Protein AF-A0A925YUE5-F1 (afdb_monomer_lite)

Sequence (124 aa):
MKSFARLALMLALGCSANAAETRTLAGTVTNTTHEATAPVTLELVFGDDDKITGWITIEKPLTPGRWPITGTRKGAWCEVRYQPTPETQVQFHGALSATEFRGTYVFGGKGELVQYGRFQTKVR

Foldseek 3Di:
DDDDDDDPDDDPPDPPPVPFDWFKWWDWDADQVNPDIWIKIDIWTQDPPQKTWGWMATDPPPDTDIFIKIWGDDPQWIKIKTDPDPFKIKIFTAGHDPFKGWGKMWIGGDPDDIGMDIDMITTD

Secondary structure (DSSP, 8-state):
--------------------EEEEEEEEEE-TTSS-EEEEEEEEEE-STTEEEEEEEE-TTS--EEEEEEEEEETTEEEEEEEEETTEEEEEEEEE-SSEEEEEEEEEETTSPPEEEEEEEEE-

Radius of gyration: 21.38 Å; chains: 1; bounding box: 57×45×70 Å

Structure (mmCIF, N/CA/C/O backbone):
data_AF-A0A925YUE5-F1
#
_entry.id   AF-A0A925YUE5-F1
#
loop_
_atom_site.group_PDB
_atom_site.id
_atom_site.type_symbol
_atom_site.label_atom_id
_atom_site.label_alt_id
_atom_site.label_comp_id
_atom_site.label_asym_id
_atom_site.label_entity_id
_atom_site.label_seq_id
_atom_site.pdbx_PDB_ins_code
_atom_site.Cartn_x
_atom_site.Cartn_y
_atom_site.Cartn_z
_atom_site.occupancy
_atom_site.B_iso_or_equiv
_atom_site.auth_seq_id
_atom_site.auth_comp_id
_atom_site.auth_asym_id
_atom_site.auth_atom_id
_atom_site.pdbx_PDB_model_num
ATOM 1 N N . MET A 1 1 ? 39.714 36.096 -48.394 1.00 39.38 1 MET A N 1
ATOM 2 C CA . MET A 1 1 ? 38.844 35.031 -48.940 1.00 39.38 1 MET A CA 1
ATOM 3 C C . MET A 1 1 ? 38.839 33.851 -47.975 1.00 39.38 1 MET A C 1
ATOM 5 O O . MET A 1 1 ? 39.912 33.341 -47.710 1.00 39.38 1 MET A O 1
ATOM 9 N N . LYS A 1 2 ? 37.639 33.458 -47.507 1.00 39.66 2 LYS A N 1
ATOM 10 C CA . LYS A 1 2 ? 37.254 32.162 -46.890 1.00 39.66 2 LYS A CA 1
ATOM 11 C C . LYS A 1 2 ? 37.940 31.828 -45.544 1.00 39.66 2 LYS A C 1
ATOM 13 O O . LYS A 1 2 ? 39.068 31.373 -45.517 1.00 39.66 2 LYS A O 1
ATOM 18 N N . SER A 1 3 ? 37.376 32.223 -44.397 1.00 41.97 3 SER A N 1
ATOM 19 C CA . SER A 1 3 ? 36.241 31.592 -43.686 1.00 41.97 3 SER A CA 1
ATOM 20 C C . SER A 1 3 ? 36.551 30.152 -43.245 1.00 41.97 3 SER A C 1
ATOM 22 O O . SER A 1 3 ? 36.361 29.217 -44.014 1.00 41.97 3 SER A O 1
ATOM 24 N N . PHE A 1 4 ? 37.014 29.990 -42.001 1.00 42.66 4 PHE A N 1
ATOM 25 C CA . PHE A 1 4 ? 36.977 28.719 -41.273 1.00 42.66 4 PHE A CA 1
ATOM 26 C C . PHE A 1 4 ? 35.847 28.804 -40.252 1.00 42.66 4 PHE A C 1
ATOM 28 O O . PHE A 1 4 ? 36.015 29.265 -39.126 1.00 42.66 4 PHE A O 1
ATOM 35 N N . ALA A 1 5 ? 34.660 28.422 -40.706 1.00 47.25 5 ALA A N 1
ATOM 36 C CA . ALA A 1 5 ? 33.495 28.230 -39.871 1.00 47.25 5 ALA A CA 1
ATOM 37 C C . ALA A 1 5 ? 33.306 26.728 -39.622 1.00 47.25 5 ALA A C 1
ATOM 39 O O . ALA A 1 5 ? 33.361 25.943 -40.563 1.00 47.25 5 ALA A O 1
ATOM 40 N N . ARG A 1 6 ? 32.956 26.405 -38.371 1.00 47.56 6 ARG A N 1
ATOM 41 C CA . ARG A 1 6 ? 32.170 25.237 -37.934 1.00 47.56 6 ARG A CA 1
ATOM 42 C C . ARG A 1 6 ? 32.861 23.871 -37.960 1.00 47.56 6 ARG A C 1
ATOM 44 O O . ARG A 1 6 ? 32.918 23.237 -39.002 1.00 47.56 6 ARG A O 1
ATOM 51 N N . LEU A 1 7 ? 33.148 23.344 -36.764 1.00 40.50 7 LEU A N 1
ATOM 52 C CA . LEU A 1 7 ? 32.557 22.069 -36.333 1.00 40.50 7 LEU A CA 1
ATOM 53 C C . LEU A 1 7 ? 32.656 21.886 -34.804 1.00 40.50 7 LEU A C 1
ATOM 55 O O . LEU A 1 7 ? 33.452 21.109 -34.296 1.00 40.50 7 LEU A O 1
ATOM 59 N N . ALA A 1 8 ? 31.829 22.614 -34.051 1.00 50.25 8 ALA A N 1
ATOM 60 C CA . ALA A 1 8 ? 31.478 22.213 -32.691 1.00 50.25 8 ALA A CA 1
ATOM 61 C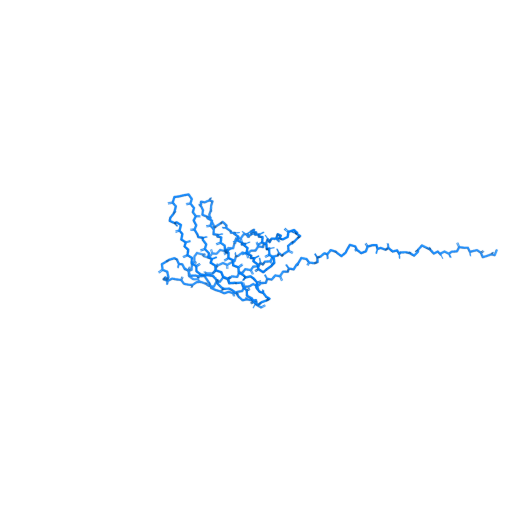 C . ALA A 1 8 ? 30.269 21.275 -32.806 1.00 50.25 8 ALA A C 1
ATOM 63 O O . ALA A 1 8 ? 29.126 21.729 -32.787 1.00 50.25 8 ALA A O 1
ATOM 64 N N . LEU A 1 9 ? 30.521 19.985 -33.040 1.00 42.59 9 LEU A N 1
ATOM 65 C CA . LEU A 1 9 ? 29.472 18.970 -33.075 1.00 42.59 9 LEU A CA 1
ATOM 66 C C . LEU A 1 9 ? 29.415 18.257 -31.723 1.00 42.59 9 LEU A C 1
ATOM 68 O O . LEU A 1 9 ? 30.231 17.398 -31.409 1.00 42.59 9 LEU A O 1
ATOM 72 N N . MET A 1 10 ? 28.442 18.709 -30.935 1.00 46.91 10 MET A N 1
ATOM 73 C CA . MET A 1 10 ? 27.626 17.946 -29.994 1.00 46.91 10 MET A CA 1
ATOM 74 C C . MET A 1 10 ? 27.939 16.442 -29.893 1.00 46.91 10 MET A C 1
ATOM 76 O O . MET A 1 10 ? 27.552 15.667 -30.762 1.00 46.91 10 MET A O 1
ATOM 80 N N . LEU A 1 11 ? 28.447 16.016 -28.737 1.00 39.81 11 LEU A N 1
ATOM 81 C CA . LEU A 1 11 ? 27.898 14.839 -28.068 1.00 39.81 11 LEU A CA 1
ATOM 82 C C . LEU A 1 11 ? 27.421 15.285 -26.688 1.00 39.81 11 LEU A C 1
ATOM 84 O O . LEU A 1 11 ? 28.158 15.285 -25.706 1.00 39.81 11 LEU A O 1
ATOM 88 N N . ALA A 1 12 ? 26.161 15.717 -26.653 1.00 45.38 12 ALA A N 1
ATOM 89 C CA . ALA A 1 12 ? 25.385 15.718 -25.432 1.00 45.38 12 ALA A CA 1
ATOM 90 C C . ALA A 1 12 ? 25.324 14.261 -24.957 1.00 45.38 12 ALA A C 1
ATOM 92 O O . ALA A 1 12 ? 24.630 13.436 -25.550 1.00 45.38 12 ALA A O 1
ATOM 93 N N . LEU A 1 13 ? 26.115 13.938 -23.935 1.00 46.88 13 LEU A N 1
ATOM 94 C CA . LEU A 1 13 ? 25.927 12.731 -23.147 1.00 46.88 13 LEU A CA 1
ATOM 95 C C . LEU A 1 13 ? 24.490 12.781 -22.641 1.00 46.88 13 LEU A C 1
ATOM 97 O O . LEU A 1 13 ? 24.133 13.635 -21.830 1.00 46.88 13 LEU A O 1
ATOM 101 N N . GLY A 1 14 ? 23.654 11.920 -23.214 1.00 39.41 14 GLY A N 1
ATOM 102 C CA . GLY A 1 14 ? 22.278 11.760 -22.801 1.00 39.41 14 GLY A CA 1
ATOM 103 C C . GLY A 1 14 ? 22.258 11.336 -21.343 1.00 39.41 14 GLY A C 1
ATOM 104 O O . GLY A 1 14 ? 22.417 10.157 -21.038 1.00 39.41 14 GLY A O 1
ATOM 105 N N . CYS A 1 15 ? 22.010 12.290 -20.446 1.00 37.91 15 CYS A N 1
ATOM 106 C CA . CYS A 1 15 ? 21.274 11.996 -19.232 1.00 37.91 15 CYS A CA 1
ATOM 107 C C . CYS A 1 15 ? 19.914 11.475 -19.692 1.00 37.91 15 CYS A C 1
ATOM 109 O O . CYS A 1 15 ? 18.975 12.241 -19.905 1.00 37.91 15 CYS A O 1
ATOM 111 N N . SER A 1 16 ? 19.830 10.163 -19.903 1.00 44.12 16 SER A N 1
ATOM 112 C CA . SER A 1 16 ? 18.557 9.467 -19.846 1.00 44.12 16 SER A CA 1
ATOM 113 C C . SER A 1 16 ? 18.112 9.618 -18.400 1.00 44.12 16 SER A C 1
ATOM 115 O O . SER A 1 16 ? 18.495 8.830 -17.543 1.00 44.12 16 SER A O 1
ATOM 117 N N . ALA A 1 17 ? 17.397 10.703 -18.100 1.00 47.91 17 ALA A N 1
ATOM 118 C CA . ALA A 1 17 ? 16.558 10.728 -16.922 1.00 47.91 17 ALA A CA 1
ATOM 119 C C . ALA A 1 17 ? 15.653 9.508 -17.087 1.00 47.91 17 ALA A C 1
ATOM 121 O O . ALA A 1 17 ? 14.847 9.476 -18.020 1.00 47.91 17 ALA A O 1
ATOM 122 N N . ASN A 1 18 ? 15.868 8.469 -16.277 1.00 49.91 18 ASN A N 1
ATOM 123 C CA . ASN A 1 18 ? 14.920 7.372 -16.188 1.00 49.91 18 ASN A CA 1
ATOM 124 C C . ASN A 1 18 ? 13.581 8.037 -15.891 1.00 49.91 18 ASN A C 1
ATOM 126 O O . ASN A 1 18 ? 13.402 8.636 -14.832 1.00 49.91 18 ASN A O 1
ATOM 130 N N . ALA A 1 19 ? 12.687 8.048 -16.879 1.00 60.31 19 ALA A N 1
ATOM 131 C CA . ALA A 1 19 ? 11.361 8.587 -16.679 1.00 60.31 19 ALA A CA 1
ATOM 132 C C . ALA A 1 19 ? 10.759 7.773 -15.535 1.00 60.31 19 ALA A C 1
ATOM 134 O O . ALA A 1 19 ? 10.647 6.553 -15.658 1.00 60.31 19 ALA A O 1
ATOM 135 N N . ALA A 1 20 ? 10.466 8.436 -14.414 1.00 76.25 20 ALA A N 1
ATOM 136 C CA . ALA A 1 20 ? 9.898 7.780 -13.251 1.00 76.25 20 ALA A CA 1
ATOM 137 C C . ALA A 1 20 ? 8.646 7.023 -13.703 1.00 76.25 20 ALA A C 1
ATOM 139 O O . ALA A 1 20 ? 7.677 7.623 -14.182 1.00 76.25 20 ALA A O 1
ATOM 140 N N . GLU A 1 21 ? 8.695 5.694 -13.627 1.00 87.38 21 GLU A N 1
ATOM 141 C CA . GLU A 1 21 ? 7.566 4.866 -14.017 1.00 87.38 21 GLU A CA 1
ATOM 142 C C . GLU A 1 21 ? 6.430 5.173 -13.039 1.00 87.38 21 GLU A C 1
ATOM 144 O O . GLU A 1 21 ? 6.620 5.153 -11.823 1.00 87.38 21 GLU A O 1
ATOM 149 N N . THR A 1 22 ? 5.246 5.483 -13.560 1.00 90.50 22 THR A N 1
ATOM 150 C CA . THR A 1 22 ? 4.051 5.665 -12.735 1.00 90.50 22 THR A CA 1
ATOM 151 C C . THR A 1 22 ? 3.061 4.560 -13.061 1.00 90.50 22 THR A C 1
ATOM 153 O O . THR A 1 22 ? 2.744 4.335 -14.228 1.00 90.50 22 THR A O 1
ATOM 156 N N . ARG A 1 23 ? 2.561 3.868 -12.034 1.00 90.50 23 ARG A N 1
ATOM 157 C CA . ARG A 1 23 ? 1.495 2.869 -12.165 1.00 90.50 23 ARG A CA 1
ATOM 158 C C . ARG A 1 23 ? 0.318 3.236 -11.287 1.00 90.50 23 ARG A C 1
ATOM 160 O O . ARG A 1 23 ? 0.477 3.457 -10.090 1.00 90.50 23 ARG A O 1
ATOM 167 N N . THR A 1 24 ? -0.871 3.203 -11.871 1.00 93.25 24 THR A N 1
ATOM 168 C CA . THR A 1 24 ? -2.124 3.306 -11.129 1.00 93.25 24 THR A CA 1
ATOM 169 C C . THR A 1 24 ? -2.746 1.923 -11.018 1.00 93.25 24 THR A C 1
ATOM 171 O O . THR A 1 24 ? -3.029 1.280 -12.028 1.00 93.25 24 THR A O 1
ATOM 174 N N . LEU A 1 25 ? -2.949 1.461 -9.788 1.00 92.00 25 LEU A N 1
ATOM 175 C CA . LEU A 1 25 ? -3.569 0.181 -9.478 1.00 92.00 25 LEU A CA 1
ATOM 176 C C . LEU A 1 25 ? -4.899 0.424 -8.769 1.00 92.00 25 LEU A C 1
ATOM 178 O O . LEU A 1 25 ? -4.951 1.202 -7.824 1.00 92.00 25 LEU A O 1
ATOM 182 N N . ALA A 1 26 ? -5.954 -0.269 -9.174 1.00 92.06 26 ALA A N 1
ATOM 183 C CA . ALA A 1 26 ? -7.263 -0.229 -8.538 1.00 92.06 26 ALA A CA 1
ATOM 184 C C . ALA A 1 26 ? -7.652 -1.617 -8.018 1.00 92.06 26 ALA A C 1
ATOM 186 O O . ALA A 1 26 ? -7.332 -2.645 -8.617 1.00 92.06 26 ALA A O 1
ATOM 187 N N . GLY A 1 27 ? -8.351 -1.665 -6.894 1.00 88.88 27 GLY A N 1
ATOM 188 C CA . GLY A 1 27 ? -8.868 -2.909 -6.337 1.00 88.88 27 GLY A CA 1
ATOM 189 C C . GLY A 1 27 ? -9.737 -2.645 -5.125 1.00 88.88 27 GLY A C 1
ATOM 190 O O . GLY A 1 27 ? -10.405 -1.614 -5.044 1.00 88.88 27 GLY A O 1
ATOM 191 N N . THR A 1 28 ? -9.713 -3.571 -4.174 1.00 87.88 28 THR A N 1
ATOM 192 C CA . THR A 1 28 ? -10.489 -3.455 -2.940 1.00 87.88 28 THR A CA 1
ATOM 193 C C . THR A 1 28 ? -9.640 -3.755 -1.717 1.00 87.88 28 THR A C 1
ATOM 195 O O . THR A 1 28 ? -8.775 -4.632 -1.750 1.00 87.88 28 THR A O 1
ATOM 198 N N . VAL A 1 29 ? -9.938 -3.067 -0.621 1.00 82.00 29 VAL A N 1
ATOM 199 C CA . VAL A 1 29 ? -9.446 -3.395 0.717 1.00 82.00 29 VAL A CA 1
ATOM 200 C C . VAL A 1 29 ? -10.640 -3.726 1.604 1.00 82.00 29 VAL A C 1
ATOM 202 O O . VAL A 1 29 ? -11.685 -3.080 1.535 1.00 82.00 29 VAL A O 1
ATOM 205 N N . THR A 1 30 ? -10.497 -4.762 2.416 1.00 82.19 30 THR A N 1
ATOM 206 C CA . THR A 1 30 ? -11.529 -5.215 3.347 1.00 82.19 30 THR A CA 1
ATOM 207 C C . THR A 1 30 ? -11.069 -4.873 4.757 1.00 82.19 30 THR A C 1
ATOM 209 O O . THR A 1 30 ? -9.885 -5.012 5.060 1.00 82.19 30 THR A O 1
ATOM 212 N N . ASN A 1 31 ? -11.973 -4.384 5.609 1.00 75.81 31 ASN A N 1
ATOM 213 C CA . ASN A 1 31 ? -11.643 -4.175 7.012 1.00 75.81 31 ASN A CA 1
ATOM 214 C C . ASN A 1 31 ? -11.390 -5.509 7.718 1.00 75.81 31 ASN A C 1
ATOM 216 O O . ASN A 1 31 ? -11.614 -6.603 7.205 1.00 75.81 31 ASN A O 1
ATOM 220 N N . THR A 1 32 ? -10.926 -5.409 8.947 1.00 69.00 32 THR A N 1
ATOM 221 C CA . THR A 1 32 ? -10.378 -6.544 9.682 1.00 69.00 32 THR A CA 1
ATOM 222 C C . THR A 1 32 ? -11.435 -7.426 10.330 1.00 69.00 32 THR A C 1
ATOM 224 O O . THR A 1 32 ? -11.142 -8.571 10.654 1.00 69.00 32 THR A O 1
ATOM 227 N N . THR A 1 33 ? -12.679 -6.950 10.427 1.00 76.69 33 THR A N 1
ATOM 228 C CA . THR A 1 33 ? -13.848 -7.778 10.760 1.00 76.69 33 THR A CA 1
ATOM 229 C C . THR A 1 33 ? -14.445 -8.484 9.540 1.00 76.69 33 THR A C 1
ATOM 231 O O . THR A 1 33 ? -15.358 -9.286 9.694 1.00 76.69 33 THR A O 1
ATOM 234 N N . HIS A 1 34 ? -13.937 -8.222 8.329 1.00 78.88 34 HIS A N 1
ATOM 235 C CA . HIS A 1 34 ? -14.505 -8.689 7.059 1.00 78.88 34 HIS A CA 1
ATOM 236 C C . HIS A 1 34 ? -15.940 -8.212 6.770 1.00 78.88 34 HIS A C 1
ATOM 238 O O . HIS A 1 34 ? -16.580 -8.699 5.840 1.00 78.88 34 HIS A O 1
ATOM 244 N N . GLU A 1 35 ? -16.437 -7.232 7.524 1.00 84.69 35 GLU A N 1
ATOM 245 C CA . GLU A 1 35 ? -17.802 -6.706 7.411 1.00 84.69 35 GLU A CA 1
ATOM 246 C C . GLU A 1 35 ? -17.934 -5.644 6.315 1.00 84.69 35 GLU A C 1
ATOM 248 O O . GLU A 1 35 ? -19.020 -5.436 5.776 1.00 84.69 35 GLU A O 1
ATOM 253 N N . ALA A 1 36 ? -16.839 -4.963 5.973 1.00 83.19 36 ALA A N 1
ATOM 254 C CA . ALA A 1 36 ? -16.850 -3.856 5.029 1.00 83.19 36 ALA A CA 1
ATOM 255 C C . ALA A 1 36 ? -15.693 -3.954 4.034 1.00 83.19 36 ALA A C 1
ATOM 257 O O . ALA A 1 36 ? -14.536 -4.144 4.402 1.00 83.19 36 ALA A O 1
ATOM 258 N N . THR A 1 37 ? -16.011 -3.779 2.753 1.00 87.81 37 THR A N 1
ATOM 259 C CA . THR A 1 37 ? -15.038 -3.725 1.656 1.00 87.81 37 THR A CA 1
ATOM 260 C C . THR A 1 37 ? -15.168 -2.392 0.939 1.00 87.81 37 THR A C 1
ATOM 262 O O . THR A 1 37 ? -16.277 -2.012 0.572 1.00 87.81 37 THR A O 1
ATOM 265 N N . ALA A 1 38 ? -14.049 -1.696 0.737 1.00 88.75 38 ALA A N 1
ATOM 266 C CA . ALA A 1 38 ? -13.984 -0.419 0.036 1.00 88.75 38 ALA A CA 1
ATOM 267 C C . ALA A 1 38 ? -13.111 -0.488 -1.222 1.00 88.75 38 ALA A C 1
ATOM 269 O O . ALA A 1 38 ? -12.106 -1.210 -1.231 1.00 88.75 38 ALA A O 1
ATOM 270 N N . PRO A 1 39 ? -13.441 0.302 -2.260 1.00 91.94 39 PRO A N 1
ATOM 271 C CA . PRO A 1 39 ? -12.524 0.585 -3.353 1.00 91.94 39 PRO A CA 1
ATOM 272 C C . PRO A 1 39 ? -11.230 1.222 -2.839 1.00 91.94 39 PRO A C 1
ATOM 274 O O . PRO A 1 39 ? -11.245 2.075 -1.946 1.00 91.94 39 PRO A O 1
ATOM 277 N N . VAL A 1 40 ? -10.112 0.817 -3.434 1.00 91.38 40 VAL A N 1
ATOM 278 C CA . VAL A 1 40 ? -8.790 1.388 -3.173 1.00 91.38 40 VAL A CA 1
ATOM 279 C C . VAL A 1 40 ? -8.061 1.647 -4.484 1.00 91.38 40 VAL A C 1
ATOM 281 O O . VAL A 1 40 ? -8.085 0.815 -5.393 1.00 91.38 40 VAL A O 1
ATOM 284 N N . THR A 1 41 ? -7.389 2.792 -4.565 1.00 94.31 41 THR A N 1
ATOM 285 C CA . THR A 1 41 ? -6.480 3.140 -5.661 1.00 94.31 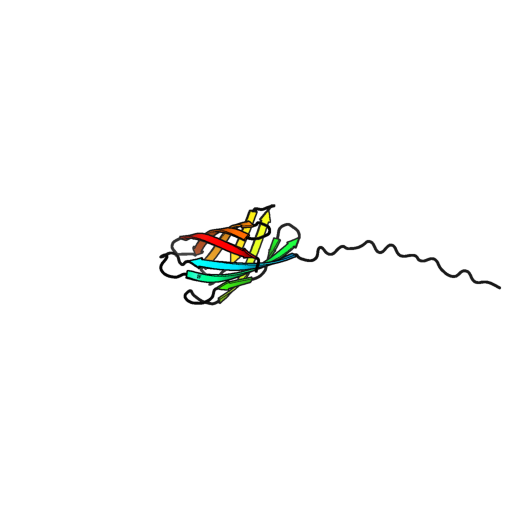41 THR A CA 1
ATOM 286 C C . THR A 1 41 ? -5.082 3.393 -5.108 1.00 94.31 41 THR A C 1
ATOM 288 O O . THR A 1 41 ? -4.927 4.158 -4.158 1.00 94.31 41 THR A O 1
ATOM 291 N N . LEU A 1 42 ? -4.067 2.769 -5.706 1.00 93.56 42 LEU A N 1
ATOM 292 C CA . LEU A 1 42 ? -2.652 3.042 -5.472 1.00 93.56 42 LEU A CA 1
ATOM 293 C C . LEU A 1 42 ? -2.059 3.750 -6.686 1.00 93.56 42 LEU A C 1
ATOM 295 O O . LEU A 1 42 ? -2.072 3.215 -7.791 1.00 93.56 42 LEU A O 1
ATOM 299 N N . GLU A 1 43 ? -1.487 4.920 -6.467 1.00 95.25 43 GLU A N 1
ATOM 300 C CA . GLU A 1 43 ? -0.606 5.607 -7.403 1.00 95.25 43 GLU A CA 1
ATOM 301 C C . GLU A 1 43 ? 0.829 5.319 -6.958 1.00 95.25 43 GLU A C 1
ATOM 303 O O . GLU A 1 43 ? 1.263 5.825 -5.925 1.00 95.25 43 GLU A O 1
ATOM 308 N N . LEU A 1 44 ? 1.547 4.474 -7.697 1.00 93.38 44 LEU A N 1
ATOM 309 C CA . LEU A 1 44 ? 2.938 4.119 -7.425 1.00 93.38 44 LEU A CA 1
ATOM 310 C C . LEU A 1 44 ? 3.848 4.885 -8.381 1.00 93.38 44 LEU A C 1
ATOM 312 O O . LEU A 1 44 ? 3.701 4.760 -9.595 1.00 93.38 44 LEU A O 1
ATOM 316 N N . VAL A 1 45 ? 4.803 5.627 -7.837 1.00 94.19 45 VAL A N 1
ATOM 317 C CA . VAL A 1 45 ? 5.881 6.286 -8.575 1.00 94.19 45 VAL A CA 1
ATOM 318 C C . VAL A 1 45 ? 7.177 5.559 -8.238 1.00 94.19 45 VAL A C 1
ATOM 320 O O . VAL A 1 45 ? 7.612 5.562 -7.083 1.00 94.19 45 VAL A O 1
ATOM 323 N N . PHE A 1 46 ? 7.773 4.910 -9.235 1.00 90.81 46 PHE A N 1
ATOM 324 C CA . PHE A 1 46 ? 9.047 4.210 -9.107 1.00 90.81 46 PHE A CA 1
ATOM 325 C C . PHE A 1 46 ? 10.176 5.199 -9.377 1.00 90.81 46 PHE A C 1
ATOM 327 O O . PHE A 1 46 ? 10.313 5.717 -10.488 1.00 90.81 46 PHE A O 1
ATOM 334 N N . GLY A 1 47 ? 10.937 5.494 -8.329 1.00 86.81 47 GLY A N 1
ATOM 335 C CA . GLY A 1 47 ? 12.141 6.309 -8.401 1.00 86.81 47 GLY A CA 1
ATOM 336 C C . GLY A 1 47 ? 13.399 5.455 -8.504 1.00 86.81 47 GLY A C 1
ATOM 337 O O . GLY A 1 47 ? 13.341 4.230 -8.615 1.00 86.81 47 GLY A O 1
ATOM 338 N N . ASP A 1 48 ? 14.540 6.131 -8.429 1.00 84.62 48 ASP A N 1
ATOM 339 C CA . ASP A 1 48 ? 15.846 5.482 -8.371 1.00 84.62 48 ASP A CA 1
ATOM 340 C C . ASP A 1 48 ? 16.010 4.646 -7.087 1.00 84.62 48 ASP A C 1
ATOM 342 O O . ASP A 1 48 ? 15.271 4.812 -6.109 1.00 84.62 48 ASP A O 1
ATOM 346 N N . ASP A 1 49 ? 16.994 3.744 -7.099 1.00 85.31 49 ASP A N 1
ATOM 347 C CA . ASP A 1 49 ? 17.387 2.911 -5.955 1.00 85.31 49 ASP A CA 1
ATOM 348 C C . ASP A 1 49 ? 16.225 2.136 -5.320 1.00 85.31 49 ASP A C 1
ATOM 350 O O . ASP A 1 49 ? 16.058 2.110 -4.098 1.00 85.31 49 ASP A O 1
ATOM 354 N N . ASP A 1 50 ? 15.394 1.514 -6.160 1.00 88.75 50 ASP A N 1
ATOM 355 C CA . ASP A 1 50 ? 14.267 0.681 -5.737 1.00 88.75 50 ASP A CA 1
ATOM 356 C C . ASP A 1 50 ? 13.197 1.439 -4.925 1.00 88.75 50 ASP A C 1
ATOM 358 O O . ASP A 1 50 ? 12.295 0.820 -4.355 1.00 88.75 50 ASP A O 1
ATOM 362 N N . LYS A 1 51 ? 13.245 2.774 -4.853 1.00 93.19 51 LYS A N 1
ATOM 363 C CA . LYS A 1 51 ? 12.325 3.568 -4.032 1.00 93.19 51 LYS A CA 1
ATOM 364 C C . LYS A 1 51 ? 10.953 3.700 -4.688 1.00 93.19 51 LYS A C 1
ATOM 366 O O . LYS A 1 51 ? 10.829 4.021 -5.867 1.00 93.19 51 LYS A O 1
ATOM 371 N N . ILE A 1 52 ? 9.906 3.556 -3.879 1.00 94.56 52 ILE A N 1
ATOM 372 C CA . ILE A 1 52 ? 8.522 3.838 -4.268 1.00 94.56 52 ILE A CA 1
ATOM 373 C C . ILE A 1 52 ? 8.001 5.030 -3.469 1.00 94.56 52 ILE A C 1
ATOM 375 O O . ILE A 1 52 ? 8.148 5.099 -2.244 1.00 94.56 52 ILE A O 1
ATOM 379 N N . THR A 1 53 ? 7.345 5.957 -4.154 1.00 95.81 53 THR A N 1
ATOM 380 C CA . THR A 1 53 ? 6.510 6.999 -3.548 1.00 95.81 53 THR A CA 1
ATOM 381 C C . THR A 1 53 ? 5.134 7.010 -4.206 1.00 95.81 53 THR A C 1
ATOM 383 O O . THR A 1 53 ? 4.866 6.227 -5.116 1.00 95.81 53 THR A O 1
ATOM 386 N N . GLY A 1 54 ? 4.240 7.877 -3.739 1.00 95.62 54 GLY A N 1
ATOM 387 C CA . GLY A 1 54 ? 2.973 8.151 -4.408 1.00 95.62 54 GLY A CA 1
ATOM 388 C C . GLY A 1 54 ? 1.830 8.289 -3.419 1.00 95.62 54 GLY A C 1
ATOM 389 O O . GLY A 1 54 ? 2.021 8.850 -2.338 1.00 95.62 54 GLY A O 1
ATOM 390 N N . TRP A 1 55 ? 0.658 7.766 -3.772 1.00 97.12 55 TRP A N 1
ATOM 391 C CA . TRP A 1 55 ? -0.568 7.966 -3.002 1.00 97.12 55 TRP A CA 1
ATOM 392 C C . TRP A 1 55 ? -1.410 6.702 -2.910 1.00 97.12 55 TRP A C 1
ATOM 394 O O . TRP A 1 55 ? -1.481 5.911 -3.846 1.00 97.12 55 TRP A O 1
ATOM 404 N N . ILE A 1 56 ? -2.106 6.550 -1.790 1.00 94.62 56 ILE A N 1
ATOM 405 C CA . ILE A 1 56 ? -3.217 5.615 -1.646 1.00 94.62 56 ILE A CA 1
ATOM 406 C C . ILE A 1 56 ? -4.495 6.407 -1.418 1.00 94.62 56 ILE A C 1
ATOM 408 O O . ILE A 1 56 ? -4.508 7.336 -0.613 1.00 94.62 56 ILE A O 1
ATOM 412 N N . THR A 1 57 ? -5.562 6.025 -2.112 1.00 95.56 57 THR A N 1
ATOM 413 C CA . THR A 1 57 ? -6.911 6.555 -1.911 1.00 95.56 57 THR A CA 1
ATOM 414 C C . THR A 1 57 ? -7.836 5.411 -1.525 1.00 95.56 57 THR A C 1
ATOM 416 O O . THR A 1 57 ? -7.902 4.418 -2.248 1.00 95.56 57 THR A O 1
ATOM 419 N N . ILE A 1 58 ? -8.541 5.548 -0.403 1.00 92.50 58 ILE A N 1
ATOM 420 C CA . ILE A 1 58 ? -9.597 4.629 0.037 1.00 92.50 58 ILE A CA 1
ATOM 421 C C . ILE A 1 58 ? -10.924 5.375 -0.033 1.00 92.50 58 ILE A C 1
ATOM 423 O O . ILE A 1 58 ? -11.018 6.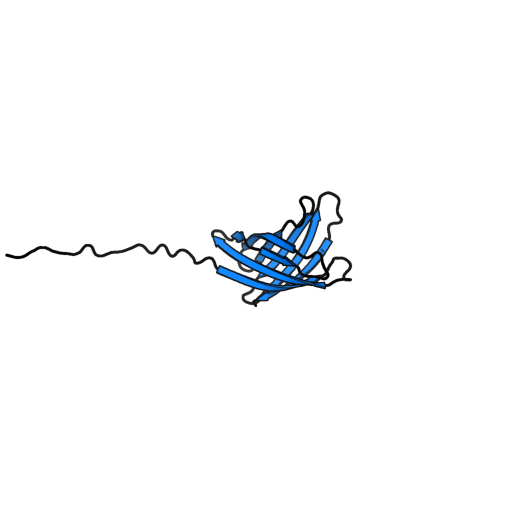529 0.391 1.00 92.50 58 ILE A O 1
ATOM 427 N N . GLU A 1 59 ? -11.942 4.719 -0.576 1.00 93.62 59 GLU A N 1
ATOM 428 C CA . GLU A 1 59 ? -13.296 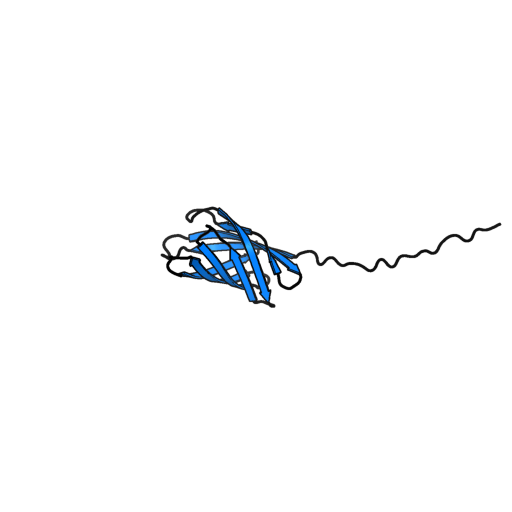5.259 -0.676 1.00 93.62 59 GLU A CA 1
ATOM 429 C C . GLU A 1 59 ? -14.228 4.657 0.391 1.00 93.62 59 GLU A C 1
ATOM 431 O O . GLU A 1 59 ? -13.854 3.782 1.172 1.00 93.62 59 GLU A O 1
ATOM 436 N N . LYS A 1 60 ? -15.477 5.130 0.440 1.00 90.88 60 LYS A N 1
ATOM 437 C CA . LYS A 1 60 ? -16.521 4.523 1.283 1.00 90.88 60 LYS A CA 1
ATOM 438 C C . LYS A 1 60 ? -16.747 3.052 0.881 1.00 90.88 60 LYS A C 1
ATOM 440 O O . LYS A 1 60 ? -16.559 2.720 -0.289 1.00 90.88 60 LYS A O 1
ATOM 445 N N . PRO A 1 61 ? -17.190 2.166 1.796 1.00 88.88 61 PRO A N 1
ATOM 446 C CA . PRO A 1 61 ? -17.714 2.411 3.147 1.00 88.88 61 PRO A CA 1
ATOM 447 C C . PRO A 1 61 ? -16.668 2.439 4.272 1.00 88.88 61 PRO A C 1
ATOM 449 O O . PRO A 1 61 ? -17.042 2.677 5.417 1.00 88.88 61 PRO A O 1
ATOM 452 N N . LEU A 1 62 ? -15.387 2.200 3.980 1.00 85.44 62 LEU A N 1
ATOM 453 C CA . LEU A 1 62 ? -14.324 2.396 4.970 1.00 85.44 62 LEU A CA 1
ATOM 454 C C . LEU A 1 62 ? -14.029 3.887 5.151 1.00 85.44 62 LEU A C 1
ATOM 456 O O . LEU A 1 62 ? -14.587 4.718 4.435 1.00 85.44 62 LEU A O 1
ATOM 460 N N . THR A 1 63 ? -13.161 4.223 6.110 1.00 85.94 63 THR A N 1
ATOM 461 C CA . THR A 1 63 ? -12.706 5.599 6.339 1.00 85.94 63 THR A CA 1
ATOM 462 C C . THR A 1 63 ? -12.117 6.163 5.046 1.00 85.94 63 THR A C 1
ATOM 464 O O . THR A 1 63 ? -11.027 5.740 4.648 1.00 85.94 63 THR A O 1
ATOM 467 N N . PRO A 1 64 ? -12.816 7.092 4.368 1.00 91.44 64 PRO A N 1
ATOM 468 C CA . PRO A 1 64 ? -12.338 7.608 3.105 1.00 91.44 64 PRO A CA 1
ATOM 469 C C . PRO A 1 64 ? -11.158 8.543 3.357 1.00 91.44 64 PRO A C 1
ATOM 471 O O . PRO A 1 64 ? -11.159 9.321 4.313 1.00 91.44 64 PRO A O 1
ATOM 474 N N . GLY A 1 65 ? -10.160 8.498 2.486 1.00 94.50 65 GLY A N 1
ATOM 475 C CA . GLY A 1 65 ? -8.995 9.358 2.622 1.00 94.50 65 GLY A CA 1
ATOM 476 C C . GLY A 1 65 ? -7.954 9.126 1.544 1.00 94.50 65 GLY A C 1
ATOM 477 O O . GLY A 1 65 ? -8.008 8.146 0.800 1.00 94.50 65 GLY A O 1
ATOM 478 N N . ARG A 1 66 ? -7.015 10.070 1.465 1.00 96.50 66 ARG A N 1
ATOM 479 C CA . ARG A 1 66 ? -5.870 10.029 0.560 1.00 96.50 66 ARG A CA 1
ATOM 480 C C . ARG A 1 66 ? -4.600 10.293 1.353 1.00 96.50 66 ARG A C 1
ATOM 482 O O . ARG A 1 66 ? -4.468 11.357 1.954 1.00 96.50 66 ARG A O 1
ATOM 489 N N . TRP A 1 67 ? -3.671 9.344 1.337 1.00 96.44 67 TRP A N 1
ATOM 490 C CA . TRP A 1 67 ? -2.441 9.412 2.127 1.00 96.44 67 TRP A CA 1
ATOM 491 C C . TRP A 1 67 ? -1.210 9.207 1.251 1.00 96.44 67 TRP A C 1
ATOM 493 O O . TRP A 1 67 ? -1.262 8.411 0.307 1.00 96.44 67 TRP A O 1
ATOM 503 N N . PRO A 1 68 ? -0.102 9.908 1.541 1.00 97.12 68 PRO A N 1
ATOM 504 C CA . PRO A 1 68 ? 1.150 9.658 0.852 1.00 97.12 68 PRO A CA 1
ATOM 505 C C . PRO A 1 68 ? 1.666 8.271 1.233 1.00 97.12 68 PRO A C 1
ATOM 507 O O . PRO A 1 68 ? 1.600 7.873 2.401 1.00 97.12 68 PRO A O 1
ATOM 510 N N . ILE A 1 69 ? 2.207 7.551 0.254 1.00 95.62 69 ILE A N 1
ATOM 511 C CA . ILE A 1 69 ? 2.883 6.277 0.496 1.00 95.62 69 ILE A CA 1
ATOM 512 C C . ILE A 1 69 ? 4.390 6.416 0.318 1.00 95.62 69 ILE A C 1
ATOM 514 O O . ILE A 1 69 ? 4.887 7.203 -0.491 1.00 95.62 69 ILE A O 1
ATOM 518 N N . THR A 1 70 ? 5.120 5.596 1.061 1.00 96.38 70 THR A N 1
ATOM 519 C CA . THR A 1 70 ? 6.549 5.350 0.840 1.00 96.38 70 THR A CA 1
ATOM 520 C C . THR A 1 70 ? 6.778 3.854 0.771 1.00 96.38 70 THR A C 1
ATOM 522 O O . THR A 1 70 ? 6.026 3.093 1.375 1.00 96.38 70 THR A O 1
ATOM 525 N N . GLY A 1 71 ? 7.790 3.415 0.040 1.00 94.81 71 GLY A N 1
ATOM 526 C CA . GLY A 1 71 ? 8.017 1.995 -0.149 1.00 94.81 71 GLY A CA 1
ATOM 527 C C . GLY A 1 71 ? 9.323 1.674 -0.845 1.00 94.81 71 GLY A C 1
ATOM 528 O O . GLY A 1 71 ? 10.100 2.570 -1.186 1.00 94.81 71 GLY A O 1
ATOM 529 N N . THR A 1 72 ? 9.537 0.386 -1.064 1.00 94.88 72 THR A N 1
ATOM 530 C CA . THR A 1 72 ? 10.677 -0.154 -1.800 1.00 94.88 72 THR A CA 1
ATOM 531 C C . THR A 1 72 ? 10.241 -1.310 -2.697 1.00 94.88 72 THR A C 1
ATOM 533 O O . THR A 1 72 ? 9.266 -2.012 -2.416 1.00 94.88 72 THR A O 1
ATOM 536 N N . ARG A 1 73 ? 10.961 -1.521 -3.798 1.00 91.88 73 ARG A N 1
ATOM 537 C CA . ARG A 1 73 ? 10.736 -2.607 -4.751 1.00 91.88 73 ARG A CA 1
ATOM 538 C C . ARG A 1 73 ? 12.029 -3.359 -5.012 1.00 91.88 73 ARG A C 1
ATOM 540 O O . ARG A 1 73 ? 12.897 -2.840 -5.685 1.00 91.88 73 ARG A O 1
ATOM 547 N N . LYS A 1 74 ? 12.116 -4.628 -4.623 1.00 89.50 74 LYS A N 1
ATOM 548 C CA . LYS A 1 74 ? 13.245 -5.494 -4.984 1.00 89.50 74 LYS A CA 1
ATOM 549 C C . LYS A 1 74 ? 12.808 -6.530 -6.014 1.00 89.50 74 LYS A C 1
ATOM 551 O O . LYS A 1 74 ? 12.231 -7.568 -5.681 1.00 89.50 74 LYS A O 1
ATOM 556 N N . GLY A 1 75 ? 13.069 -6.243 -7.287 1.00 87.38 75 GLY A N 1
ATOM 557 C CA . GLY A 1 75 ? 12.614 -7.076 -8.401 1.00 87.38 75 GLY A CA 1
ATOM 558 C C . GLY A 1 75 ? 11.085 -7.095 -8.511 1.00 87.38 75 GLY A C 1
ATOM 559 O O . GLY A 1 75 ? 10.465 -6.069 -8.797 1.00 87.38 75 GLY A O 1
ATOM 560 N N . ALA A 1 76 ? 10.475 -8.266 -8.310 1.00 86.44 76 ALA A N 1
ATOM 561 C CA . ALA A 1 76 ? 9.018 -8.418 -8.281 1.00 86.44 76 ALA A CA 1
ATOM 562 C C . ALA A 1 76 ? 8.413 -8.172 -6.890 1.00 86.44 76 ALA A C 1
ATOM 564 O O . ALA A 1 76 ? 7.202 -8.030 -6.782 1.00 86.44 76 ALA A O 1
ATOM 565 N N . TRP A 1 77 ? 9.217 -8.125 -5.825 1.00 90.75 77 TRP A N 1
ATOM 566 C CA . TRP A 1 77 ? 8.715 -7.879 -4.474 1.00 90.75 77 TRP A CA 1
ATOM 567 C C . TRP A 1 77 ? 8.594 -6.386 -4.202 1.00 90.75 77 TRP A C 1
ATOM 569 O O . TRP A 1 77 ? 9.485 -5.613 -4.545 1.00 90.75 77 TRP A O 1
ATOM 579 N N . CYS A 1 78 ? 7.486 -5.995 -3.589 1.00 90.75 78 CYS A N 1
ATOM 580 C CA . CYS A 1 78 ? 7.105 -4.620 -3.320 1.00 90.75 78 CYS A CA 1
ATOM 581 C C . CYS A 1 78 ? 6.617 -4.496 -1.874 1.00 90.75 78 CYS A C 1
ATOM 583 O O . CYS A 1 78 ? 5.814 -5.307 -1.399 1.00 90.75 78 CYS A O 1
ATOM 585 N N . GLU A 1 79 ? 7.087 -3.454 -1.203 1.00 93.25 79 GLU A N 1
ATOM 586 C CA . GLU A 1 79 ? 6.575 -2.985 0.072 1.00 93.25 79 GLU A CA 1
ATOM 587 C C . GLU A 1 79 ? 6.140 -1.530 -0.076 1.00 93.25 79 GLU A C 1
ATOM 589 O O . GLU A 1 79 ? 6.919 -0.701 -0.540 1.00 93.25 79 GLU A O 1
ATOM 594 N N . VAL A 1 80 ? 4.926 -1.197 0.360 1.00 93.69 80 VAL A N 1
ATOM 595 C CA . VAL A 1 80 ? 4.465 0.195 0.469 1.00 93.69 80 VAL A CA 1
ATOM 596 C C . VAL A 1 80 ? 3.739 0.405 1.786 1.00 93.69 80 VAL A C 1
ATOM 598 O O . VAL A 1 80 ? 3.001 -0.461 2.241 1.00 93.69 80 VAL A O 1
ATOM 601 N N . ARG A 1 81 ? 3.919 1.566 2.404 1.00 94.25 81 ARG A N 1
ATOM 602 C CA . ARG A 1 81 ? 3.296 1.927 3.680 1.00 94.25 81 ARG A CA 1
ATOM 603 C C . ARG A 1 81 ? 2.690 3.316 3.634 1.00 94.25 81 ARG A C 1
ATOM 605 O O . ARG A 1 81 ? 3.206 4.193 2.940 1.00 94.25 81 ARG A O 1
ATOM 612 N N . TYR A 1 82 ? 1.652 3.518 4.431 1.00 92.75 82 TYR A N 1
ATOM 613 C CA . TYR A 1 82 ? 1.041 4.819 4.679 1.00 92.75 82 TYR A CA 1
ATOM 614 C C . TYR A 1 82 ? 0.581 4.932 6.131 1.00 92.75 82 TYR A C 1
ATOM 616 O O . TYR A 1 82 ? 0.473 3.938 6.850 1.00 92.75 82 TYR A O 1
ATOM 624 N N . GLN A 1 83 ? 0.340 6.164 6.566 1.00 92.12 83 GLN A N 1
ATOM 625 C CA . GLN A 1 83 ? 0.013 6.490 7.947 1.00 92.12 83 GLN A CA 1
ATOM 626 C C . GLN A 1 83 ? -1.312 7.268 7.986 1.00 92.12 83 GLN A C 1
ATOM 628 O O . GLN A 1 83 ? -1.301 8.474 7.727 1.00 92.12 83 GLN A O 1
ATOM 633 N N . PRO A 1 84 ? -2.458 6.597 8.228 1.00 85.75 84 PRO A N 1
ATOM 634 C CA . PRO A 1 84 ? -3.749 7.272 8.229 1.00 85.75 84 PRO A CA 1
ATOM 635 C C . PRO A 1 84 ? -3.951 8.228 9.411 1.00 85.75 84 PRO A C 1
ATOM 637 O O . PRO A 1 84 ? -4.608 9.256 9.241 1.00 85.75 84 PRO A O 1
ATOM 640 N N . THR A 1 85 ? -3.354 7.930 10.570 1.00 85.25 85 THR A N 1
ATOM 641 C CA . THR A 1 85 ? -3.288 8.812 11.752 1.00 85.25 85 THR A CA 1
ATOM 642 C C . THR A 1 85 ? -1.876 8.785 12.358 1.00 85.25 85 THR A C 1
ATOM 644 O O . THR A 1 85 ? -1.125 7.850 12.083 1.00 85.25 85 THR A O 1
ATOM 647 N N . PRO A 1 86 ? -1.473 9.751 13.205 1.00 85.44 86 PRO A N 1
ATOM 648 C CA . PRO A 1 86 ? -0.145 9.740 13.838 1.00 85.44 86 PRO A CA 1
ATOM 649 C C . PRO A 1 86 ? 0.179 8.467 14.645 1.00 85.44 86 PRO A C 1
ATOM 651 O O . PRO A 1 86 ? 1.349 8.142 14.851 1.00 85.44 86 PRO A O 1
ATOM 654 N N . GLU A 1 87 ? -0.838 7.722 15.069 1.00 84.56 87 GLU A N 1
ATOM 655 C CA . GLU A 1 87 ? -0.726 6.522 15.897 1.00 84.56 87 GLU A CA 1
ATOM 656 C C . GLU A 1 87 ? -0.779 5.219 15.093 1.00 84.56 87 GLU A C 1
ATOM 658 O O . GLU A 1 87 ? -0.342 4.193 15.612 1.00 84.56 87 GLU A O 1
ATOM 663 N N . THR A 1 88 ? -1.273 5.250 13.850 1.00 84.38 88 THR A N 1
ATOM 664 C CA . THR A 1 88 ? -1.605 4.055 13.057 1.00 84.38 88 THR A CA 1
ATOM 665 C C . THR A 1 88 ? -0.797 3.976 11.768 1.00 84.38 88 THR A C 1
ATOM 667 O O . THR A 1 88 ? -0.674 4.947 11.032 1.00 84.38 88 THR A O 1
ATOM 670 N N . GLN A 1 89 ? -0.247 2.808 11.453 1.00 89.19 89 GLN A N 1
ATOM 671 C CA . GLN A 1 89 ? 0.462 2.545 10.205 1.00 89.19 89 GLN A CA 1
ATOM 672 C C . GLN A 1 89 ? -0.160 1.348 9.494 1.00 89.19 89 GLN A C 1
ATOM 674 O O . GLN A 1 89 ? -0.512 0.341 10.108 1.00 89.19 89 GLN A O 1
ATOM 679 N N . VAL A 1 90 ? -0.254 1.459 8.173 1.00 89.38 90 VAL A N 1
ATOM 680 C CA . VAL A 1 90 ? -0.625 0.358 7.291 1.00 89.38 90 VAL A CA 1
ATOM 681 C C . VAL A 1 90 ? 0.542 0.084 6.361 1.00 89.38 90 VAL A C 1
ATOM 683 O O . VAL A 1 90 ? 1.106 1.005 5.767 1.00 89.38 90 VAL A O 1
ATOM 686 N N . GLN A 1 91 ? 0.884 -1.184 6.210 1.00 91.06 91 GLN A N 1
ATOM 687 C CA . GLN A 1 91 ? 1.965 -1.653 5.360 1.00 91.06 91 GLN A CA 1
ATOM 688 C C . GLN A 1 91 ? 1.442 -2.771 4.464 1.00 91.06 91 GLN A C 1
ATOM 690 O O . GLN A 1 91 ? 0.810 -3.703 4.944 1.00 91.06 91 GLN A O 1
ATOM 695 N N . PHE A 1 92 ? 1.694 -2.684 3.165 1.00 89.88 92 PHE A N 1
ATOM 696 C CA . PHE A 1 92 ? 1.383 -3.706 2.176 1.00 89.88 92 PHE A CA 1
ATOM 697 C C . PHE A 1 92 ? 2.674 -4.372 1.722 1.00 89.88 92 PHE A C 1
ATOM 699 O O . PHE A 1 92 ? 3.626 -3.687 1.348 1.00 89.88 92 PHE A O 1
ATOM 706 N N . HIS A 1 93 ? 2.678 -5.700 1.699 1.00 90.50 93 HIS A N 1
ATOM 707 C CA . HIS A 1 93 ? 3.808 -6.541 1.312 1.00 90.50 93 HIS A CA 1
ATOM 708 C C . HIS A 1 93 ? 3.364 -7.560 0.283 1.00 90.50 93 HIS A C 1
ATOM 710 O O . HIS A 1 93 ? 2.426 -8.316 0.537 1.00 90.50 93 HIS A O 1
ATOM 716 N N . GLY A 1 94 ? 4.031 -7.633 -0.863 1.00 90.38 94 GLY A N 1
ATOM 717 C CA . GLY A 1 94 ? 3.628 -8.603 -1.872 1.00 90.38 94 GLY A CA 1
ATOM 718 C C . GLY A 1 94 ? 4.416 -8.568 -3.166 1.00 90.38 94 GLY A C 1
ATOM 719 O O . GLY A 1 94 ? 5.438 -7.898 -3.287 1.00 90.38 94 GLY A O 1
ATOM 720 N N . ALA A 1 95 ? 3.903 -9.301 -4.145 1.00 91.06 95 ALA A N 1
ATOM 721 C CA . ALA A 1 95 ? 4.443 -9.351 -5.488 1.00 91.06 95 ALA A CA 1
ATOM 722 C C . ALA A 1 95 ? 3.734 -8.329 -6.387 1.00 91.06 95 ALA A C 1
ATOM 724 O O . ALA A 1 95 ? 2.506 -8.331 -6.506 1.00 91.06 95 ALA A O 1
ATOM 725 N N . LEU A 1 96 ? 4.520 -7.477 -7.037 1.00 89.38 96 LEU A N 1
ATOM 726 C CA . LEU A 1 96 ? 4.111 -6.567 -8.094 1.00 89.38 96 LEU A CA 1
ATOM 727 C C . LEU A 1 96 ? 4.490 -7.176 -9.451 1.00 89.38 96 LEU A C 1
ATOM 729 O O . LEU A 1 96 ? 5.667 -7.286 -9.799 1.00 89.38 96 LEU A O 1
ATOM 733 N N . SER A 1 97 ? 3.481 -7.549 -10.229 1.00 88.00 97 SER A N 1
ATOM 734 C CA . SER A 1 97 ? 3.625 -7.939 -11.631 1.00 88.00 97 SER A CA 1
ATOM 735 C C . SER A 1 97 ? 3.363 -6.748 -12.561 1.00 88.00 97 SER A C 1
ATOM 737 O O . SER A 1 97 ? 3.135 -5.622 -12.116 1.00 88.00 97 SER A O 1
ATOM 739 N N . ALA A 1 98 ? 3.394 -6.982 -13.875 1.00 83.00 98 ALA A N 1
ATOM 740 C CA . ALA A 1 98 ? 3.025 -5.971 -14.865 1.00 83.00 98 ALA A CA 1
ATOM 741 C C . ALA A 1 98 ? 1.556 -5.526 -14.754 1.00 83.00 98 ALA A C 1
ATOM 743 O O . ALA A 1 98 ? 1.240 -4.417 -15.163 1.00 83.00 98 ALA A O 1
ATOM 744 N N . THR A 1 99 ? 0.673 -6.368 -14.210 1.00 85.56 99 THR A N 1
ATOM 745 C CA . THR A 1 99 ? -0.781 -6.143 -14.225 1.00 85.56 99 THR A CA 1
ATOM 746 C C . THR A 1 99 ? -1.417 -6.105 -12.843 1.00 85.56 99 THR A C 1
ATOM 748 O O . THR A 1 99 ? -2.582 -5.738 -12.736 1.00 85.56 99 THR A O 1
ATOM 751 N N . GLU A 1 100 ? -0.708 -6.499 -11.785 1.00 88.00 100 GLU A N 1
ATOM 752 C CA . GLU A 1 100 ? -1.272 -6.565 -10.436 1.00 88.00 100 GLU A CA 1
ATOM 753 C C . GLU A 1 100 ? -0.243 -6.358 -9.329 1.00 88.00 100 GLU A C 1
ATOM 755 O O . GLU A 1 100 ? 0.936 -6.667 -9.492 1.00 88.00 100 GLU A O 1
ATOM 760 N N . PHE A 1 101 ? -0.725 -5.905 -8.176 1.00 88.44 101 PHE A N 1
ATOM 761 C CA . PHE A 1 101 ? -0.024 -5.996 -6.904 1.00 88.44 101 PHE A CA 1
ATOM 762 C C . PHE A 1 101 ? -0.839 -6.882 -5.967 1.00 88.44 101 PHE A C 1
ATOM 764 O O . PHE A 1 101 ? -1.974 -6.552 -5.621 1.00 88.44 101 PHE A O 1
ATOM 771 N N . ARG A 1 102 ? -0.268 -8.023 -5.576 1.00 87.50 102 ARG A N 1
ATOM 772 C CA . ARG A 1 102 ? -0.918 -9.022 -4.725 1.00 87.50 102 ARG A CA 1
ATOM 773 C C . ARG A 1 102 ? -0.054 -9.342 -3.519 1.00 87.50 102 ARG A C 1
ATOM 775 O O . ARG A 1 102 ? 1.133 -9.626 -3.659 1.00 87.50 102 ARG A O 1
ATOM 782 N N . GLY A 1 103 ? -0.664 -9.376 -2.344 1.00 84.00 103 GLY A N 1
ATOM 783 C CA . GLY A 1 103 ? 0.069 -9.605 -1.116 1.00 84.00 103 GLY A CA 1
ATOM 784 C C . GLY A 1 103 ? -0.792 -9.629 0.132 1.00 84.00 103 GLY A C 1
ATOM 785 O O . GLY A 1 103 ? -1.984 -9.954 0.105 1.00 84.00 103 GLY A O 1
ATOM 786 N N . THR A 1 104 ? -0.154 -9.274 1.233 1.00 83.81 104 THR A N 1
ATOM 787 C CA . THR A 1 104 ? -0.771 -9.081 2.537 1.00 83.81 104 THR A CA 1
ATOM 788 C C . THR A 1 104 ? -0.660 -7.629 2.958 1.00 83.81 104 THR A C 1
ATOM 790 O O . THR A 1 104 ? 0.224 -6.910 2.494 1.00 83.81 104 THR A O 1
ATOM 793 N N . TYR A 1 105 ? -1.527 -7.206 3.866 1.00 82.88 105 TYR A N 1
ATOM 794 C CA . TYR A 1 105 ? -1.331 -5.967 4.600 1.00 82.88 105 TYR A CA 1
ATOM 795 C C . TYR A 1 105 ? -1.214 -6.235 6.095 1.00 82.88 105 TYR A C 1
ATOM 797 O O . TYR A 1 105 ? -1.786 -7.201 6.604 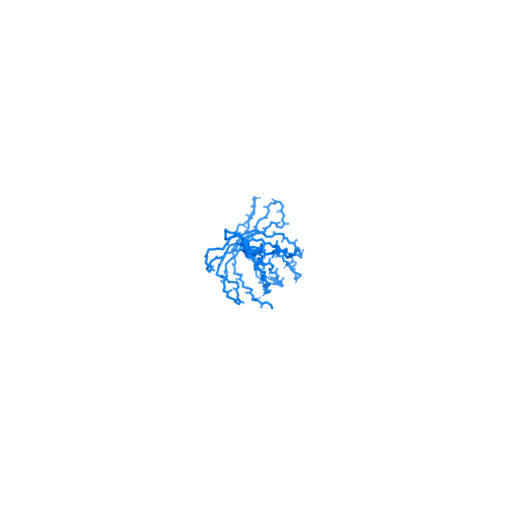1.00 82.88 105 TYR A O 1
ATOM 805 N N . VAL A 1 106 ? -0.483 -5.355 6.767 1.00 81.75 106 VAL A N 1
ATOM 806 C CA . VAL A 1 106 ? -0.373 -5.247 8.216 1.00 81.75 106 VAL A CA 1
ATOM 807 C C . VAL A 1 106 ? -0.918 -3.881 8.605 1.00 81.75 106 VAL A C 1
ATOM 809 O O . VAL A 1 106 ? -0.489 -2.866 8.059 1.00 81.75 106 VAL A O 1
ATOM 812 N N . PHE A 1 107 ? -1.870 -3.855 9.527 1.00 80.06 107 PHE A N 1
ATOM 813 C CA . PHE A 1 107 ? -2.361 -2.647 10.182 1.00 80.06 107 PHE A CA 1
ATOM 814 C C . PHE A 1 107 ? -1.948 -2.702 11.650 1.00 80.06 107 PHE A C 1
ATOM 816 O O . PHE A 1 107 ? -2.170 -3.719 12.307 1.00 80.06 107 PHE A O 1
ATOM 823 N N . GLY A 1 108 ? -1.328 -1.647 12.167 1.00 74.00 108 GLY A N 1
ATOM 824 C CA . GLY A 1 108 ? -0.934 -1.601 13.570 1.00 74.00 108 GLY A CA 1
ATOM 825 C C . GLY A 1 108 ? -0.424 -0.236 14.011 1.00 74.00 108 GLY A C 1
ATOM 826 O O . GLY A 1 108 ? -0.054 0.609 13.199 1.00 74.00 108 GLY A O 1
ATOM 827 N N . GLY A 1 109 ? -0.399 -0.027 15.324 1.00 67.88 109 GLY A N 1
ATOM 828 C CA . GLY A 1 109 ? -0.111 1.264 15.937 1.00 67.88 109 GLY A CA 1
ATOM 829 C C . GLY A 1 109 ? 0.094 1.146 17.443 1.00 67.88 109 GLY A C 1
ATOM 830 O O . GLY A 1 109 ? -0.279 0.134 18.038 1.00 67.88 109 GLY A O 1
ATOM 831 N N . LYS A 1 110 ? 0.710 2.153 18.079 1.00 59.72 110 LYS A N 1
ATOM 832 C CA . LYS A 1 110 ? 0.962 2.156 19.535 1.00 59.72 110 LYS A CA 1
ATOM 833 C C . LYS A 1 110 ? -0.361 1.995 20.303 1.00 59.72 110 LYS A C 1
ATOM 835 O O . LYS A 1 110 ? -1.081 2.968 20.481 1.00 59.72 110 LYS A O 1
ATOM 840 N N . GLY A 1 111 ? -0.634 0.784 20.792 1.00 59.16 111 GLY A N 1
ATOM 841 C CA . GLY A 1 111 ? -1.824 0.458 21.589 1.00 59.16 111 GLY A CA 1
ATOM 842 C C . GLY A 1 111 ? -2.966 -0.231 20.833 1.00 59.16 111 GLY A C 1
ATOM 843 O O . GLY A 1 111 ? -3.965 -0.562 21.465 1.00 59.16 111 GLY A O 1
ATOM 844 N N . GLU A 1 112 ? -2.831 -0.495 19.529 1.00 61.31 112 GLU A N 1
ATOM 845 C CA . GLU A 1 112 ? -3.853 -1.194 18.738 1.00 61.31 112 GLU A CA 1
ATOM 846 C C . GLU A 1 112 ? -3.501 -2.668 18.485 1.00 61.31 112 GLU A C 1
ATOM 848 O O . GLU A 1 112 ? -2.332 -3.061 18.450 1.00 61.31 112 GLU A O 1
ATOM 853 N N . LEU A 1 113 ? -4.534 -3.495 18.286 1.00 60.53 113 LEU A N 1
ATOM 854 C CA . LEU A 1 113 ? -4.374 -4.865 17.799 1.00 60.53 113 LEU A CA 1
ATOM 855 C C . LEU A 1 113 ? -3.703 -4.835 16.421 1.00 60.53 113 LEU A C 1
ATOM 857 O O . LEU A 1 113 ? -4.231 -4.237 15.486 1.00 60.53 113 LEU A O 1
ATOM 861 N N . VAL A 1 114 ? -2.566 -5.523 16.288 1.00 72.88 114 VAL A N 1
ATOM 862 C CA . VAL A 1 114 ? -1.940 -5.750 14.981 1.00 72.88 114 VAL A CA 1
ATOM 863 C C . VAL A 1 114 ? -2.826 -6.696 14.179 1.00 72.88 114 VAL A C 1
ATOM 865 O O . VAL A 1 114 ? -3.144 -7.797 14.633 1.00 72.88 114 VAL A O 1
ATOM 868 N N . GLN A 1 115 ? -3.226 -6.271 12.987 1.00 69.44 115 GLN A N 1
ATOM 869 C CA . GLN A 1 115 ? -4.144 -7.004 12.124 1.00 69.44 115 GLN A CA 1
ATOM 870 C C . GLN A 1 115 ? -3.499 -7.308 10.775 1.00 69.44 115 GLN A C 1
ATOM 872 O O . GLN A 1 115 ? -2.759 -6.494 10.224 1.00 69.44 115 GLN A O 1
ATOM 877 N N . TYR A 1 116 ? -3.815 -8.488 10.242 1.00 76.19 116 TYR A N 1
ATOM 878 C CA . TYR A 1 116 ? -3.287 -8.995 8.981 1.00 76.19 116 TYR A CA 1
ATOM 879 C C . TYR A 1 116 ? -4.433 -9.289 8.021 1.00 76.19 116 TYR A C 1
ATOM 881 O O . TYR A 1 116 ? -5.443 -9.867 8.420 1.00 76.19 116 TYR A O 1
ATOM 889 N N . GLY A 1 117 ? -4.264 -8.957 6.746 1.00 73.38 117 GLY A N 1
ATOM 890 C CA . GLY A 1 117 ? -5.241 -9.317 5.724 1.00 73.38 117 GLY A CA 1
ATOM 891 C C . GLY A 1 117 ? -4.628 -9.486 4.344 1.00 73.38 117 GLY A C 1
ATOM 892 O O . GLY A 1 117 ? -3.419 -9.357 4.157 1.00 73.38 117 GLY A O 1
ATOM 893 N N . ARG A 1 118 ? -5.471 -9.825 3.365 1.00 79.12 118 ARG A N 1
ATOM 894 C CA . ARG A 1 118 ? -5.073 -9.965 1.958 1.00 79.12 118 ARG A CA 1
ATOM 895 C C . ARG A 1 118 ? -5.312 -8.663 1.212 1.00 79.12 118 ARG A C 1
ATOM 897 O O . ARG A 1 118 ? -6.293 -7.971 1.463 1.00 79.12 118 ARG A O 1
ATOM 904 N N . PHE A 1 119 ? -4.437 -8.377 0.260 1.00 80.44 119 PHE A N 1
ATOM 905 C CA . PHE A 1 119 ? -4.519 -7.205 -0.596 1.00 80.44 119 PHE A CA 1
ATOM 906 C C . PHE A 1 119 ? -4.280 -7.602 -2.052 1.00 80.44 119 PHE A C 1
ATOM 908 O O . PHE A 1 119 ? -3.321 -8.318 -2.350 1.00 80.44 119 PHE A O 1
ATOM 915 N N . GLN A 1 120 ? -5.151 -7.155 -2.958 1.00 84.06 120 GLN A N 1
ATOM 916 C CA . GLN A 1 120 ? -4.963 -7.342 -4.393 1.00 84.06 120 GLN A CA 1
ATOM 917 C C . GLN A 1 120 ? -5.524 -6.152 -5.174 1.00 84.06 120 GLN A C 1
ATOM 919 O O . GLN A 1 120 ? -6.698 -5.804 -5.043 1.00 84.06 120 GLN A O 1
ATOM 924 N N . THR A 1 121 ? -4.687 -5.559 -6.020 1.00 85.94 121 THR A N 1
ATOM 925 C CA . THR A 1 121 ? -5.054 -4.494 -6.960 1.00 85.94 121 THR A CA 1
ATOM 926 C C . THR A 1 121 ? -4.530 -4.815 -8.353 1.00 85.94 121 THR A C 1
ATOM 928 O O . THR A 1 121 ? -3.581 -5.584 -8.512 1.00 85.94 121 THR A O 1
ATOM 931 N N . LYS A 1 122 ? -5.166 -4.250 -9.377 1.00 87.50 122 LYS A N 1
ATOM 932 C CA . LYS A 1 122 ? -4.845 -4.449 -10.793 1.00 87.50 122 LYS A CA 1
ATOM 933 C C . LYS A 1 122 ? -4.561 -3.1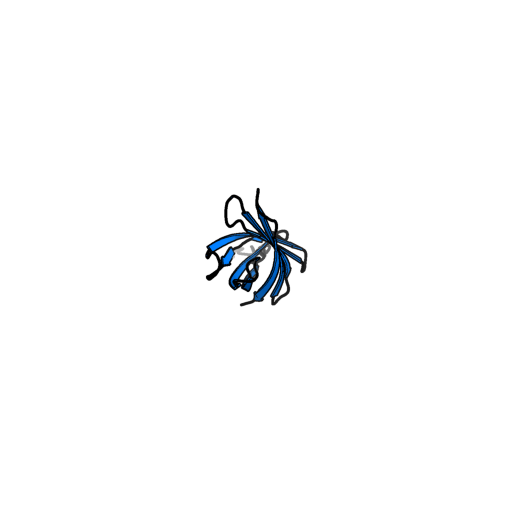14 -11.462 1.00 87.50 122 LYS A C 1
ATOM 935 O O . LYS A 1 122 ? -5.150 -2.113 -11.072 1.00 87.50 122 LYS A O 1
ATOM 940 N N . VAL A 1 123 ? -3.682 -3.100 -12.460 1.00 80.62 123 VAL A N 1
ATOM 941 C CA . VAL A 1 123 ? -3.444 -1.909 -13.290 1.00 80.62 123 VAL A CA 1
ATOM 942 C C . VAL A 1 123 ? -4.759 -1.454 -13.919 1.00 80.62 123 VAL A C 1
ATOM 944 O O . VAL A 1 123 ? -5.546 -2.289 -14.371 1.00 80.62 123 VAL A O 1
ATOM 947 N N . ARG A 1 124 ? -4.998 -0.143 -13.878 1.00 75.50 124 ARG A N 1
ATOM 948 C CA . ARG A 1 124 ? -6.167 0.505 -14.473 1.00 75.50 124 ARG A CA 1
ATOM 949 C C . ARG A 1 124 ? -5.922 0.895 -15.925 1.00 75.50 124 ARG A C 1
ATOM 951 O O . ARG A 1 124 ? -4.778 1.290 -16.234 1.00 75.50 124 ARG A O 1
#

pLDDT: mean 80.16, std 17.06, range [37.91, 97.12]